Protein AF-A0AAW2VI77-F1 (afdb_monomer_lite)

Structure (mmCIF, N/CA/C/O backbone):
data_AF-A0AAW2VI77-F1
#
_entry.id   AF-A0AAW2VI77-F1
#
loop_
_atom_site.group_PDB
_atom_site.id
_atom_site.type_symbol
_atom_site.label_atom_id
_atom_site.label_alt_id
_atom_site.label_comp_id
_atom_site.label_asym_id
_atom_site.label_entity_id
_atom_site.label_seq_id
_atom_site.pdbx_PDB_ins_code
_atom_site.Cartn_x
_atom_site.Cartn_y
_atom_site.Cartn_z
_atom_site.occupancy
_atom_site.B_iso_or_equiv
_atom_site.auth_seq_id
_atom_site.auth_comp_id
_atom_site.auth_asym_id
_atom_site.auth_atom_id
_atom_site.pdbx_PDB_model_num
ATOM 1 N N . MET A 1 1 ? 6.475 -18.392 -17.210 1.00 63.00 1 MET A N 1
ATOM 2 C CA . MET A 1 1 ? 5.272 -17.842 -16.546 1.00 63.00 1 MET A CA 1
ATOM 3 C C . MET A 1 1 ? 4.758 -16.711 -17.415 1.00 63.00 1 MET A C 1
ATOM 5 O O . MET A 1 1 ? 5.562 -15.875 -17.806 1.00 63.00 1 MET A O 1
ATOM 9 N N . ASN A 1 2 ? 3.475 -16.712 -17.772 1.00 88.50 2 ASN A N 1
ATOM 10 C CA . ASN A 1 2 ? 2.934 -15.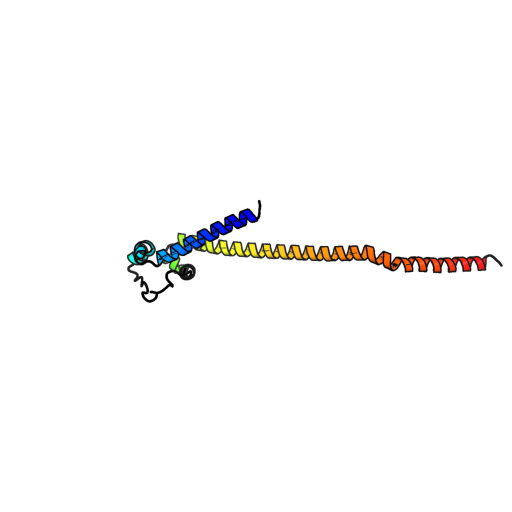737 -18.722 1.00 88.50 2 ASN A CA 1
ATOM 11 C C . ASN A 1 2 ? 2.510 -14.477 -17.963 1.00 88.50 2 ASN A C 1
ATOM 13 O O . ASN A 1 2 ? 1.777 -14.586 -16.977 1.00 88.50 2 ASN A O 1
ATOM 17 N N . ALA A 1 3 ? 2.944 -13.299 -18.416 1.00 89.19 3 ALA A N 1
ATOM 18 C CA . ALA A 1 3 ? 2.571 -12.020 -17.803 1.00 89.19 3 ALA A CA 1
ATOM 19 C C . ALA A 1 3 ? 1.042 -11.862 -17.690 1.00 89.19 3 ALA A C 1
ATOM 21 O O . ALA A 1 3 ? 0.545 -11.409 -16.664 1.00 89.19 3 ALA A O 1
ATOM 22 N N . GLU A 1 4 ? 0.310 -12.372 -18.683 1.00 91.50 4 GLU A N 1
ATOM 23 C CA . GLU A 1 4 ? -1.154 -12.450 -18.708 1.00 91.50 4 GLU A CA 1
ATOM 24 C C . GLU A 1 4 ? -1.739 -13.147 -17.471 1.00 91.50 4 GLU A C 1
ATOM 26 O O . GLU A 1 4 ? -2.631 -12.625 -16.809 1.00 91.50 4 GLU A O 1
ATOM 31 N N . SER A 1 5 ? -1.196 -14.311 -17.098 1.00 93.00 5 SER A N 1
ATOM 32 C CA . SER A 1 5 ? -1.690 -15.072 -15.940 1.00 93.00 5 SER A CA 1
ATOM 33 C C . SER A 1 5 ? -1.461 -14.331 -14.618 1.00 93.00 5 SER A C 1
ATOM 35 O O . SER A 1 5 ? -2.319 -14.348 -13.733 1.00 93.00 5 SER A O 1
ATOM 37 N N . LEU A 1 6 ? -0.339 -13.612 -14.509 1.00 94.31 6 LEU A N 1
ATOM 38 C CA . LEU A 1 6 ? -0.041 -12.785 -13.346 1.00 94.31 6 LEU A CA 1
ATOM 39 C C . LEU A 1 6 ? -0.982 -11.576 -13.281 1.00 94.31 6 LEU A C 1
ATOM 41 O O . LEU A 1 6 ? -1.554 -11.320 -12.225 1.00 94.31 6 LEU A O 1
ATOM 45 N N . ALA A 1 7 ? -1.197 -10.885 -14.402 1.00 93.69 7 ALA A N 1
ATOM 46 C CA . ALA A 1 7 ? -2.085 -9.727 -14.491 1.00 93.69 7 ALA A CA 1
ATOM 47 C C . ALA A 1 7 ? -3.541 -10.083 -14.144 1.00 93.69 7 ALA A C 1
ATOM 49 O O . ALA A 1 7 ? -4.182 -9.384 -13.354 1.00 93.69 7 ALA A O 1
ATOM 50 N N . VAL A 1 8 ? -4.048 -11.208 -14.657 1.00 96.00 8 VAL A N 1
ATOM 51 C CA . VAL A 1 8 ? -5.390 -11.708 -14.323 1.00 96.00 8 VAL A CA 1
ATOM 52 C C . VAL A 1 8 ? -5.491 -12.031 -12.831 1.00 96.00 8 VAL A C 1
ATOM 54 O O . VAL A 1 8 ? -6.405 -11.552 -12.165 1.00 96.00 8 VAL A O 1
ATOM 57 N N . SER A 1 9 ? -4.529 -12.758 -12.257 1.00 95.50 9 SER A N 1
ATOM 58 C CA . SER A 1 9 ? -4.566 -13.072 -10.820 1.00 95.50 9 SER A CA 1
ATOM 59 C C . SER A 1 9 ? -4.473 -11.821 -9.927 1.00 95.50 9 SER A C 1
ATOM 61 O O . SER A 1 9 ? -5.230 -11.684 -8.964 1.00 95.50 9 SER A O 1
ATOM 63 N N . ALA A 1 10 ? -3.603 -10.867 -10.275 1.00 95.88 10 ALA A N 1
ATOM 64 C CA . ALA A 1 10 ? -3.431 -9.617 -9.546 1.00 95.88 10 ALA A CA 1
ATOM 65 C C . ALA A 1 10 ? -4.690 -8.744 -9.613 1.00 95.88 10 ALA A C 1
ATOM 67 O O . ALA A 1 10 ? -5.134 -8.238 -8.585 1.00 95.88 10 ALA A O 1
ATOM 68 N N . SER A 1 11 ? -5.296 -8.600 -10.796 1.00 96.25 11 SER A N 1
ATOM 69 C CA . SER A 1 11 ? -6.533 -7.828 -10.969 1.00 96.25 11 SER A CA 1
ATOM 70 C C . SER A 1 11 ? -7.698 -8.408 -10.165 1.00 96.25 11 SER A C 1
ATOM 72 O O . SER A 1 11 ? -8.418 -7.643 -9.526 1.00 96.25 11 SER A O 1
ATOM 74 N N . ILE A 1 12 ? -7.839 -9.737 -10.109 1.00 96.69 12 ILE A N 1
ATOM 75 C CA . ILE A 1 12 ? -8.853 -10.394 -9.274 1.00 96.69 12 ILE A CA 1
ATOM 76 C C . ILE A 1 12 ? -8.607 -10.093 -7.792 1.00 96.69 12 ILE A C 1
ATOM 78 O O . ILE A 1 12 ? -9.537 -9.700 -7.090 1.00 96.69 12 ILE A O 1
ATOM 82 N N . ASN A 1 13 ? -7.365 -10.216 -7.314 1.00 96.25 13 ASN A N 1
ATOM 83 C CA . ASN A 1 13 ? -7.034 -9.932 -5.915 1.00 96.25 13 ASN A CA 1
ATOM 84 C C . ASN A 1 13 ? -7.285 -8.455 -5.551 1.00 96.25 13 ASN A C 1
ATOM 86 O O . ASN A 1 13 ? -7.884 -8.153 -4.521 1.00 96.25 13 ASN A O 1
ATOM 90 N N . ILE A 1 14 ? -6.898 -7.526 -6.430 1.00 94.25 14 ILE A N 1
ATOM 91 C CA . ILE A 1 14 ? -7.152 -6.089 -6.256 1.00 94.25 14 ILE A CA 1
ATOM 92 C C . ILE A 1 14 ? -8.659 -5.805 -6.264 1.00 94.25 14 ILE A C 1
ATOM 94 O O . ILE A 1 14 ? -9.151 -5.084 -5.398 1.00 94.25 14 ILE A O 1
ATOM 98 N N . GLY A 1 15 ? -9.405 -6.390 -7.203 1.00 94.62 15 GLY A N 1
ATOM 99 C CA . GLY A 1 15 ? -10.856 -6.243 -7.291 1.00 94.62 15 GLY A CA 1
ATOM 100 C C . GLY A 1 15 ? -11.562 -6.744 -6.032 1.00 94.62 15 GLY A C 1
ATOM 101 O O . GLY A 1 15 ? -12.406 -6.041 -5.476 1.00 94.62 15 GLY A O 1
ATOM 102 N N . LEU A 1 16 ? -11.163 -7.914 -5.526 1.00 94.00 16 LEU A N 1
ATOM 103 C CA . LEU A 1 16 ? -11.690 -8.477 -4.285 1.00 94.00 16 LEU A CA 1
ATOM 104 C C . LEU A 1 16 ? -11.349 -7.593 -3.076 1.00 94.00 16 LEU A C 1
ATOM 106 O O . LEU A 1 16 ? -12.219 -7.315 -2.251 1.00 94.00 16 LEU A O 1
ATOM 110 N N . ALA A 1 17 ? -10.114 -7.092 -2.992 1.00 90.75 17 ALA A N 1
ATOM 111 C CA . ALA A 1 17 ? -9.703 -6.173 -1.936 1.00 90.75 17 ALA A CA 1
ATOM 112 C C . ALA A 1 17 ? -10.547 -4.888 -1.945 1.00 90.75 17 ALA A C 1
ATOM 114 O O . ALA A 1 17 ? -11.037 -4.465 -0.899 1.00 90.75 17 ALA A O 1
ATOM 115 N N . LEU A 1 18 ? -10.785 -4.293 -3.119 1.00 87.88 18 LEU A N 1
ATOM 116 C CA . LEU A 1 18 ? -11.639 -3.110 -3.261 1.00 87.88 18 LEU A CA 1
ATOM 117 C C . LEU A 1 18 ? -13.100 -3.398 -2.900 1.00 87.88 18 LEU A C 1
ATOM 119 O O . LEU A 1 18 ? -13.741 -2.566 -2.250 1.00 87.88 18 LEU A O 1
ATOM 123 N N . LEU A 1 19 ? -13.622 -4.570 -3.269 1.00 89.75 19 LEU A N 1
ATOM 124 C CA . LEU A 1 19 ? -14.969 -5.004 -2.903 1.00 89.75 19 LEU A CA 1
ATOM 125 C C . LEU A 1 19 ? -15.114 -5.119 -1.379 1.00 89.75 19 LEU A C 1
ATOM 127 O O . LEU A 1 19 ? -16.038 -4.542 -0.804 1.00 89.75 19 LEU A O 1
ATOM 131 N N . ILE A 1 20 ? -14.169 -5.792 -0.714 1.00 88.38 20 ILE A N 1
ATOM 132 C CA . ILE A 1 20 ? -14.149 -5.947 0.747 1.00 88.38 20 ILE A CA 1
ATOM 133 C C . ILE A 1 20 ? -13.997 -4.586 1.435 1.00 88.38 20 ILE A C 1
ATOM 135 O O . ILE A 1 20 ? -14.731 -4.291 2.376 1.00 88.38 20 ILE A O 1
ATOM 139 N N . LEU A 1 21 ? -13.100 -3.718 0.956 1.00 85.19 21 LEU A N 1
ATOM 140 C CA . LEU A 1 21 ? -12.915 -2.364 1.496 1.00 85.19 21 LEU A CA 1
ATOM 141 C C . LEU A 1 21 ? -14.176 -1.503 1.357 1.00 85.19 21 LEU A C 1
ATOM 143 O O . LEU A 1 21 ? -14.506 -0.717 2.254 1.00 85.19 21 LEU A O 1
ATOM 147 N N . THR A 1 22 ? -14.889 -1.655 0.243 1.00 81.88 22 THR A N 1
ATOM 148 C CA . THR A 1 22 ? -16.166 -0.980 -0.001 1.00 81.88 22 THR A CA 1
ATOM 149 C C . THR A 1 22 ? -17.222 -1.487 0.971 1.00 81.88 22 THR A C 1
ATOM 151 O O . THR A 1 22 ? -17.844 -0.683 1.667 1.00 81.88 22 THR A O 1
ATOM 154 N N . LEU A 1 23 ? -17.360 -2.807 1.097 1.00 85.38 23 LEU A N 1
ATOM 155 C CA . LEU A 1 23 ? -18.298 -3.436 2.021 1.00 85.38 23 LEU A CA 1
ATOM 156 C C . LEU A 1 23 ? -18.013 -3.034 3.476 1.00 85.38 23 LEU A C 1
ATOM 158 O O . LEU A 1 23 ? -18.920 -2.597 4.182 1.00 85.38 23 LEU A O 1
ATOM 162 N N . PHE A 1 24 ? -16.748 -3.070 3.898 1.00 82.69 24 PHE A N 1
ATOM 163 C CA . PHE A 1 24 ? -16.306 -2.607 5.215 1.00 82.69 24 PHE A CA 1
ATOM 164 C C . PHE A 1 24 ? -16.664 -1.136 5.453 1.00 82.69 24 PHE A C 1
ATOM 166 O O . PHE A 1 24 ? -17.194 -0.778 6.506 1.00 82.69 24 PHE A O 1
ATOM 173 N N . SER A 1 25 ? -16.433 -0.272 4.460 1.00 78.81 25 SER A N 1
ATOM 174 C CA . SER A 1 25 ? -16.763 1.153 4.556 1.00 78.81 25 SER A CA 1
ATOM 175 C C . SER A 1 25 ? -18.268 1.404 4.698 1.00 78.81 25 SER A C 1
ATOM 177 O O . SER A 1 25 ? -18.658 2.369 5.357 1.00 78.81 25 SER A O 1
ATOM 179 N N . VAL A 1 26 ? -19.114 0.561 4.099 1.00 78.31 26 VAL A N 1
ATOM 180 C CA . VAL A 1 26 ? -20.577 0.632 4.239 1.00 78.31 26 VAL A CA 1
ATOM 181 C C . VAL A 1 26 ? -21.021 0.104 5.606 1.00 78.31 26 VAL A C 1
ATOM 183 O O . VAL A 1 26 ? -21.757 0.803 6.306 1.00 78.31 26 VAL A O 1
ATOM 186 N N . LEU A 1 27 ? -20.529 -1.068 6.025 1.00 76.12 27 LEU A N 1
ATOM 187 C CA . LEU A 1 27 ? -20.860 -1.697 7.312 1.00 76.12 27 LEU A CA 1
ATOM 188 C C . LEU A 1 27 ? -20.469 -0.815 8.504 1.00 76.12 27 LEU A C 1
ATOM 190 O O . LEU A 1 27 ? -21.271 -0.624 9.415 1.00 76.12 27 LEU A O 1
ATOM 194 N N . ARG A 1 28 ? -19.282 -0.194 8.465 1.00 71.25 28 ARG A N 1
ATOM 195 C CA . ARG A 1 28 ? -18.788 0.711 9.517 1.00 71.25 28 ARG A CA 1
ATOM 196 C C . ARG A 1 28 ? -19.658 1.956 9.704 1.00 71.25 28 ARG A C 1
ATOM 198 O O . ARG A 1 28 ? -19.700 2.525 10.790 1.00 71.25 28 ARG A O 1
ATOM 205 N N . LYS A 1 29 ? -20.340 2.406 8.646 1.00 67.56 29 LYS A N 1
ATOM 206 C CA . LYS A 1 29 ? -21.243 3.564 8.707 1.00 67.56 29 LYS A CA 1
ATOM 207 C C . LYS A 1 29 ? -22.621 3.205 9.264 1.00 67.56 29 LYS A C 1
ATOM 209 O O . LYS A 1 29 ? -23.371 4.132 9.562 1.00 67.56 29 LYS A O 1
ATOM 214 N N . GLN A 1 30 ? -22.991 1.925 9.367 1.00 68.38 30 GLN A N 1
ATOM 215 C CA . GLN A 1 30 ? -24.296 1.520 9.888 1.00 68.38 30 GLN A CA 1
ATOM 216 C C . GLN A 1 30 ? -24.323 1.616 11.425 1.00 68.38 30 GLN A C 1
ATOM 218 O O . GLN A 1 30 ? -23.500 0.986 12.088 1.00 68.38 30 GLN A O 1
ATOM 223 N N . PRO A 1 31 ? -25.289 2.349 12.014 1.00 64.00 31 PRO A N 1
ATOM 224 C CA . PRO A 1 31 ? -25.359 2.562 13.461 1.00 64.00 31 PRO A CA 1
ATOM 225 C C . PRO A 1 31 ? -25.629 1.263 14.234 1.00 64.00 31 PRO A C 1
ATOM 227 O O . PRO A 1 31 ? -25.189 1.133 15.367 1.00 64.00 31 PRO A O 1
ATOM 230 N N . SER A 1 32 ? -26.265 0.265 13.607 1.00 67.25 32 SER A N 1
ATOM 231 C CA . SER A 1 32 ? -26.492 -1.055 14.215 1.00 67.25 32 SER A CA 1
ATOM 232 C C . SER A 1 32 ? -25.199 -1.844 14.463 1.00 67.25 32 SER A C 1
ATOM 234 O O . SER A 1 32 ? -25.162 -2.666 15.370 1.00 67.25 32 SER A O 1
ATOM 236 N N . ASN A 1 33 ? -24.139 -1.596 13.682 1.00 68.69 33 ASN A N 1
ATOM 237 C CA . ASN A 1 33 ? -22.848 -2.289 13.807 1.00 68.69 33 ASN A CA 1
ATOM 238 C C . ASN A 1 33 ? -21.794 -1.451 14.552 1.00 68.69 33 ASN A C 1
ATOM 240 O O . ASN A 1 33 ? -20.712 -1.943 14.875 1.00 68.69 33 ASN A O 1
ATOM 244 N N . ALA A 1 34 ? -22.109 -0.191 14.860 1.00 66.38 34 ALA A N 1
ATOM 245 C CA . ALA A 1 34 ? -21.285 0.704 15.661 1.00 66.38 34 ALA A CA 1
ATOM 246 C C . ALA A 1 34 ? -20.760 0.101 16.979 1.00 66.38 34 ALA A C 1
ATOM 248 O O . ALA A 1 34 ? -19.563 0.255 17.235 1.00 66.38 34 ALA A O 1
ATOM 249 N N . PRO A 1 35 ? -21.575 -0.597 17.799 1.00 65.56 35 PRO A N 1
ATOM 250 C CA . PRO A 1 35 ? -21.093 -1.145 19.065 1.00 65.56 35 PRO A CA 1
ATOM 251 C C . PRO A 1 35 ? -20.026 -2.229 18.897 1.00 65.56 35 PRO A C 1
ATOM 253 O O . PRO A 1 35 ? -19.170 -2.366 19.761 1.00 65.56 35 PRO A O 1
ATOM 256 N N . ILE A 1 36 ? -20.019 -2.946 17.770 1.00 73.56 36 ILE A N 1
ATOM 257 C CA . ILE A 1 36 ? -19.030 -3.995 17.484 1.00 73.56 36 ILE A CA 1
ATOM 258 C C . ILE A 1 36 ? -17.706 -3.367 17.034 1.00 73.56 36 ILE A C 1
ATOM 260 O O . ILE A 1 36 ? -16.639 -3.737 17.515 1.00 73.56 36 ILE A O 1
ATOM 264 N N . TYR A 1 37 ? -17.761 -2.376 16.139 1.00 68.56 37 TYR A N 1
ATOM 265 C CA . TYR A 1 37 ? -16.555 -1.746 15.586 1.00 68.56 37 TYR A CA 1
ATOM 266 C C . TYR A 1 37 ? -15.910 -0.703 16.505 1.00 68.56 37 TYR A C 1
ATOM 268 O O . TYR A 1 37 ? -14.732 -0.390 16.337 1.00 68.56 37 TYR A O 1
ATOM 276 N N . TYR A 1 38 ? -16.663 -0.151 17.456 1.00 66.50 38 TYR A N 1
ATOM 277 C CA . TYR A 1 38 ? -16.206 0.917 18.344 1.00 66.50 38 TYR A CA 1
ATOM 278 C C . TYR A 1 38 ? -16.409 0.599 19.829 1.00 66.50 38 TYR A C 1
ATOM 280 O O . TYR A 1 38 ? -16.491 1.513 20.649 1.00 66.50 38 TYR A O 1
ATOM 288 N N . ALA A 1 39 ? -16.437 -0.688 20.190 1.00 66.44 39 ALA A N 1
ATOM 289 C CA . ALA A 1 39 ? -16.615 -1.150 21.568 1.00 66.44 39 ALA A CA 1
ATOM 290 C C . ALA A 1 39 ? -15.679 -0.437 22.563 1.00 66.44 39 ALA A C 1
ATOM 292 O O . ALA A 1 39 ? -16.118 0.003 23.623 1.00 66.44 39 ALA A O 1
ATOM 293 N N . ARG A 1 40 ? -14.404 -0.241 22.188 1.00 67.75 40 ARG A N 1
ATOM 294 C CA . ARG A 1 40 ? -13.407 0.446 23.026 1.00 67.75 40 ARG A CA 1
ATOM 295 C C . ARG A 1 40 ? -13.753 1.924 23.267 1.00 67.75 40 ARG A C 1
ATOM 297 O O . ARG A 1 40 ? -13.703 2.371 24.406 1.00 67.75 40 ARG A O 1
ATOM 304 N N . LEU A 1 41 ? -14.175 2.663 22.239 1.00 66.19 41 LEU A N 1
ATOM 305 C CA . LEU A 1 41 ? -14.550 4.080 22.379 1.00 66.19 41 LEU A CA 1
ATOM 306 C C . LEU A 1 41 ? -15.827 4.256 23.211 1.00 66.19 41 LEU A C 1
ATOM 308 O O . LEU A 1 41 ? -15.913 5.173 24.023 1.00 66.19 41 LEU A O 1
ATOM 312 N N . LEU A 1 42 ? -16.790 3.343 23.047 1.00 63.88 42 LEU A N 1
ATOM 313 C CA . LEU A 1 42 ? -18.008 3.308 23.859 1.00 63.88 42 LEU A CA 1
ATOM 314 C C . LEU A 1 42 ? -17.700 2.971 25.323 1.00 63.88 42 LEU A C 1
ATOM 316 O O . LEU A 1 42 ? -18.269 3.591 26.218 1.00 63.88 42 LEU A O 1
ATOM 320 N N . SER A 1 43 ? -16.759 2.053 25.579 1.00 66.88 43 SER A N 1
ATOM 321 C CA . SER A 1 43 ? -16.309 1.735 26.944 1.00 66.88 43 SER A CA 1
ATOM 322 C C . SER A 1 43 ? -15.577 2.893 27.627 1.00 66.88 43 SER A C 1
ATOM 324 O O . SER A 1 43 ? -15.654 3.032 28.841 1.00 66.88 43 SER A O 1
ATOM 326 N N . GLN A 1 44 ? -14.925 3.762 26.849 1.00 69.62 44 GLN A N 1
ATOM 327 C CA . GLN A 1 44 ? -14.244 4.967 27.334 1.00 69.62 44 GLN A CA 1
ATOM 328 C C . GLN A 1 44 ? -15.183 6.184 27.438 1.00 69.62 44 GLN A C 1
ATOM 330 O O . GLN A 1 44 ? -14.717 7.300 27.650 1.00 69.62 44 GLN A O 1
ATOM 335 N N . HIS A 1 45 ? -16.499 5.987 27.274 1.00 60.94 45 HIS A N 1
ATOM 336 C CA . HIS A 1 45 ? -17.524 7.039 27.294 1.00 60.94 45 HIS A CA 1
ATOM 337 C C . HIS A 1 45 ? -17.260 8.185 26.301 1.00 60.94 45 HIS A C 1
ATOM 339 O O . HIS A 1 45 ? -17.727 9.312 26.475 1.00 60.94 45 HIS A O 1
ATOM 345 N N . HIS A 1 46 ? -16.503 7.904 25.238 1.00 61.44 46 HIS A N 1
ATOM 346 C CA . HIS A 1 46 ? -16.204 8.889 24.217 1.00 61.44 46 HIS A CA 1
ATOM 347 C C . HIS A 1 46 ? -17.438 9.056 23.328 1.00 61.44 46 HIS A C 1
ATOM 349 O O . HIS A 1 46 ? -17.953 8.085 22.767 1.00 61.44 46 HIS A O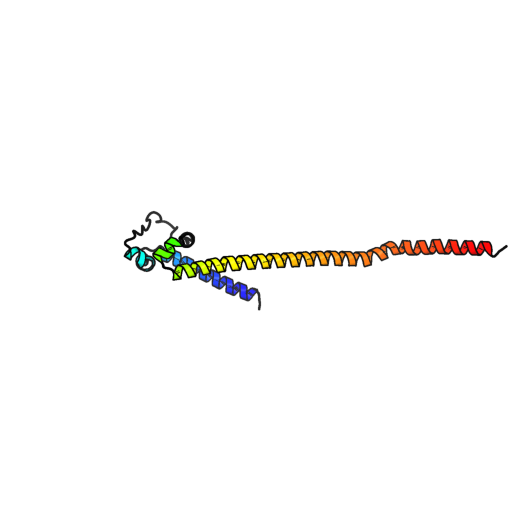 1
ATOM 355 N N . HIS A 1 47 ? -17.942 10.285 23.214 1.00 53.09 47 HIS A N 1
ATOM 356 C CA . HIS A 1 47 ? -19.182 10.559 22.497 1.00 53.09 47 HIS A CA 1
ATOM 357 C C . HIS A 1 47 ? -18.956 10.394 20.987 1.00 53.09 47 HIS A C 1
ATOM 359 O O . HIS A 1 47 ? -18.491 11.305 20.299 1.00 53.09 47 HIS A O 1
ATOM 365 N N . ILE A 1 48 ? -19.271 9.212 20.451 1.00 58.53 48 ILE A N 1
ATOM 366 C CA . ILE A 1 48 ? -19.244 8.971 19.008 1.00 58.53 48 ILE A CA 1
ATOM 367 C C . ILE A 1 48 ? -20.444 9.703 18.413 1.00 58.53 48 ILE A C 1
ATOM 369 O O . ILE A 1 48 ? -21.549 9.168 18.332 1.00 58.53 48 ILE A O 1
ATOM 373 N N . SER A 1 49 ? -20.234 10.955 18.012 1.00 53.81 49 SER A N 1
ATOM 374 C CA . SER A 1 49 ? -21.229 11.693 17.246 1.00 53.81 49 SER A CA 1
ATOM 375 C C . SER A 1 49 ? -21.323 11.052 15.862 1.00 53.81 49 SER A C 1
ATOM 377 O O . SER A 1 49 ? -20.530 11.339 14.960 1.00 53.81 49 SER A O 1
ATOM 379 N N . PHE A 1 50 ? -22.262 10.119 15.699 1.00 58.03 50 PHE A N 1
ATOM 380 C CA . PHE A 1 50 ? -22.742 9.731 14.381 1.00 58.03 50 PHE A CA 1
ATOM 381 C C . PHE A 1 50 ? -23.398 10.976 13.800 1.00 58.03 50 PHE A C 1
ATOM 383 O O . PHE A 1 50 ? -24.553 11.256 14.102 1.00 58.03 50 PHE A O 1
ATOM 390 N N . ASP A 1 51 ? -22.628 11.775 13.053 1.00 51.16 51 ASP A N 1
ATOM 391 C CA . ASP A 1 51 ? -23.132 13.014 12.473 1.00 51.16 51 ASP A CA 1
ATOM 392 C C . ASP A 1 51 ? -24.312 12.669 11.554 1.00 51.16 51 ASP A C 1
ATOM 394 O O . ASP A 1 51 ? -24.149 12.210 10.418 1.00 51.16 51 ASP A O 1
ATOM 398 N N . ASN A 1 52 ? -25.517 12.878 12.087 1.00 50.25 52 ASN A N 1
ATOM 399 C CA . ASN A 1 52 ? -26.785 12.726 11.394 1.00 50.25 52 ASN A CA 1
ATOM 400 C C . ASN A 1 52 ? -26.874 13.680 10.187 1.00 50.25 52 ASN A C 1
ATOM 402 O O . ASN A 1 52 ? -27.797 13.568 9.398 1.00 50.25 52 ASN A O 1
ATOM 406 N N . ARG A 1 53 ? -25.930 14.604 9.958 1.00 46.56 53 ARG A N 1
ATOM 407 C CA . ARG A 1 53 ? -25.973 15.512 8.798 1.00 46.56 53 ARG A CA 1
ATOM 408 C C . ARG A 1 53 ? -25.618 14.874 7.452 1.00 46.56 53 ARG A C 1
ATOM 410 O O . ARG A 1 53 ? -25.731 15.540 6.428 1.00 46.56 53 ARG A O 1
ATOM 417 N N . PHE A 1 54 ? -25.241 13.595 7.404 1.00 47.53 54 PHE A N 1
ATOM 418 C CA . PHE A 1 54 ? -24.907 12.888 6.155 1.00 47.53 54 PHE A CA 1
ATOM 419 C C . PHE A 1 54 ? -25.973 11.859 5.728 1.00 47.53 54 PHE A C 1
ATOM 421 O O . PHE A 1 54 ? -25.644 10.777 5.238 1.00 47.53 54 PHE A O 1
ATOM 428 N N . PHE A 1 55 ? -27.258 12.195 5.889 1.00 45.12 55 PHE A N 1
ATOM 429 C CA . PHE A 1 55 ? -28.416 11.336 5.581 1.00 45.12 55 PHE A CA 1
ATOM 430 C C . PHE A 1 55 ? -28.696 11.056 4.085 1.00 45.12 55 PHE A C 1
ATOM 432 O O . PHE A 1 55 ? -29.737 10.492 3.766 1.00 45.12 55 PHE A O 1
ATOM 439 N N . GLY A 1 56 ? -27.799 11.368 3.144 1.00 49.56 56 GLY A N 1
ATOM 440 C CA . GLY A 1 56 ? -28.054 11.144 1.712 1.00 49.56 56 GLY A CA 1
ATOM 441 C C . GLY A 1 56 ? -26.836 10.629 0.959 1.00 49.56 56 GLY A C 1
ATOM 442 O O . GLY A 1 56 ? -25.799 11.279 1.013 1.00 49.56 56 GLY A O 1
ATOM 443 N N . PHE A 1 57 ? -26.982 9.476 0.280 1.00 51.53 57 PHE A N 1
ATOM 444 C CA . PHE A 1 57 ? -26.146 8.833 -0.768 1.00 51.53 57 PHE A CA 1
ATOM 445 C C . PHE A 1 57 ? -24.615 8.685 -0.559 1.00 51.53 57 PHE A C 1
ATOM 447 O O . PHE A 1 57 ? -24.015 7.713 -1.014 1.00 51.53 57 PHE A O 1
ATOM 454 N N . ARG A 1 58 ? -23.964 9.543 0.227 1.00 54.47 58 ARG A N 1
ATOM 455 C CA . ARG A 1 58 ? -22.553 9.510 0.647 1.00 54.47 58 ARG A CA 1
ATOM 456 C C . ARG A 1 58 ? -22.212 8.352 1.589 1.00 54.47 58 ARG A C 1
ATOM 458 O O . ARG A 1 58 ? -21.033 8.072 1.818 1.00 54.47 58 ARG A O 1
ATOM 465 N N . ARG A 1 59 ? -23.215 7.658 2.145 1.00 55.16 59 ARG A N 1
ATOM 466 C CA . ARG A 1 59 ? -23.013 6.404 2.892 1.00 55.16 59 ARG A CA 1
ATOM 467 C C . ARG A 1 59 ? -22.562 5.272 1.960 1.00 55.16 59 ARG A C 1
ATOM 469 O O . ARG A 1 59 ? -21.677 4.520 2.359 1.00 55.16 59 ARG A O 1
ATOM 476 N N . LEU A 1 60 ? -23.078 5.239 0.729 1.00 54.75 60 LEU A N 1
ATOM 477 C CA . LEU A 1 60 ? -22.760 4.229 -0.289 1.00 54.75 60 LEU A CA 1
ATOM 478 C C . LEU A 1 60 ? -21.467 4.528 -1.055 1.00 54.75 60 LEU A C 1
ATOM 480 O O . LEU A 1 60 ? -20.849 3.609 -1.578 1.00 54.75 60 LEU A O 1
ATOM 484 N N . ILE A 1 61 ? -21.014 5.785 -1.072 1.00 59.22 61 ILE A N 1
ATOM 485 C CA . ILE A 1 61 ? -19.694 6.121 -1.614 1.00 59.22 61 ILE A CA 1
ATOM 486 C C . ILE A 1 61 ? -18.632 5.605 -0.624 1.00 59.22 61 ILE A C 1
ATOM 488 O O . ILE A 1 61 ? -18.624 6.065 0.533 1.00 59.22 61 ILE A O 1
ATOM 492 N N . PRO A 1 62 ? -17.747 4.663 -1.017 1.00 61.91 62 PRO A N 1
ATOM 493 C CA . PRO A 1 62 ? -16.666 4.186 -0.161 1.00 61.91 62 PRO A CA 1
ATOM 494 C C . PRO A 1 62 ? -15.794 5.379 0.232 1.00 61.91 62 PRO A C 1
ATOM 496 O O . PRO A 1 62 ? -15.082 5.970 -0.575 1.00 61.91 62 PRO A O 1
ATOM 499 N N . SER A 1 63 ? -15.909 5.811 1.488 1.00 63.28 63 SER A N 1
ATOM 500 C CA . SER A 1 63 ? -15.233 7.016 1.954 1.00 63.28 63 SER A CA 1
ATOM 501 C C . SER A 1 63 ? -13.846 6.636 2.448 1.00 63.28 63 SER A C 1
ATOM 503 O O . SER A 1 63 ? -13.693 6.297 3.617 1.00 63.28 63 SER A O 1
ATOM 505 N N . LEU A 1 64 ? -12.823 6.748 1.603 1.00 68.69 64 LEU A N 1
ATOM 506 C CA . LEU A 1 64 ? -11.426 6.496 1.995 1.00 68.69 64 LEU A CA 1
ATOM 507 C C . LEU A 1 64 ? -10.888 7.512 3.027 1.00 68.69 64 LEU A C 1
ATOM 509 O O . LEU A 1 64 ? -9.779 7.370 3.532 1.00 68.69 64 LEU A O 1
ATOM 513 N N . GLY A 1 65 ? -11.674 8.525 3.409 1.00 69.31 65 GLY A N 1
ATOM 514 C CA . GLY A 1 65 ? -11.301 9.505 4.434 1.00 69.31 65 GLY A CA 1
ATOM 515 C C . GLY A 1 65 ? -11.023 8.903 5.820 1.00 69.31 65 GLY A C 1
ATOM 516 O O . GLY A 1 65 ? -10.313 9.516 6.613 1.00 69.31 65 GLY A O 1
ATOM 517 N N . TRP A 1 66 ? -11.530 7.701 6.127 1.00 73.44 66 TRP A N 1
ATOM 518 C CA . TRP A 1 66 ? -11.131 6.994 7.351 1.00 73.44 66 TRP A CA 1
ATOM 519 C C . TRP A 1 66 ? -9.698 6.462 7.280 1.00 73.44 66 TRP A C 1
ATOM 521 O O . TRP A 1 66 ? -9.036 6.445 8.310 1.00 73.44 66 TRP A O 1
ATOM 531 N N . ILE A 1 67 ? -9.212 6.091 6.090 1.00 76.94 67 ILE A N 1
ATOM 532 C CA . ILE A 1 67 ? -7.828 5.644 5.880 1.00 76.94 67 ILE A CA 1
ATOM 533 C C . ILE A 1 67 ? -6.892 6.820 6.133 1.00 76.94 67 ILE A C 1
ATOM 535 O O . ILE A 1 67 ? -5.974 6.707 6.933 1.00 76.94 67 ILE A O 1
ATOM 539 N N . ARG A 1 68 ? -7.177 7.988 5.537 1.00 73.69 68 ARG A N 1
ATOM 540 C CA . ARG A 1 68 ? -6.374 9.199 5.767 1.00 73.69 68 ARG A CA 1
ATOM 541 C C . ARG A 1 68 ? -6.328 9.587 7.245 1.00 73.69 68 ARG A C 1
ATOM 543 O O . ARG A 1 68 ? -5.268 9.955 7.728 1.00 73.69 68 ARG A O 1
ATOM 550 N N . ARG A 1 69 ? -7.454 9.489 7.960 1.00 75.50 69 ARG A N 1
ATOM 551 C CA . ARG A 1 69 ? -7.480 9.732 9.410 1.00 75.50 69 ARG A CA 1
ATOM 552 C C . ARG A 1 69 ? -6.669 8.698 10.185 1.00 75.50 69 ARG A C 1
ATOM 554 O O . ARG A 1 69 ? -5.888 9.097 11.031 1.00 75.50 69 ARG A O 1
ATOM 561 N N . ALA A 1 70 ? -6.793 7.413 9.855 1.00 78.69 70 ALA A N 1
ATOM 562 C CA . ALA A 1 70 ? -6.005 6.352 10.484 1.00 78.69 70 ALA A CA 1
ATOM 563 C C . ALA A 1 70 ? -4.492 6.510 10.243 1.00 78.69 70 ALA A C 1
ATOM 565 O O . ALA A 1 70 ? -3.698 6.151 11.101 1.00 78.69 70 ALA A O 1
ATOM 566 N N . LEU A 1 71 ? -4.095 7.083 9.103 1.00 77.88 71 LEU A N 1
ATOM 567 C CA . LEU A 1 71 ? -2.697 7.386 8.785 1.00 77.88 71 LEU A CA 1
ATOM 568 C C . LEU A 1 71 ? -2.175 8.679 9.435 1.00 77.88 71 LEU A C 1
ATOM 570 O O . LEU A 1 71 ? -0.966 8.872 9.483 1.00 77.88 71 LEU A O 1
ATOM 574 N N . HIS A 1 72 ? -3.058 9.571 9.893 1.00 80.50 72 HIS A N 1
ATOM 575 C CA . HIS A 1 72 ? -2.690 10.854 10.507 1.00 80.50 72 HIS A CA 1
ATOM 576 C C . HIS A 1 72 ? -2.591 10.779 12.043 1.00 80.50 72 HIS A C 1
ATOM 578 O O . HIS A 1 72 ? -2.270 11.775 12.686 1.00 80.50 72 HIS A O 1
ATOM 584 N N . VAL A 1 73 ? -2.882 9.622 12.643 1.00 81.50 73 VAL A N 1
ATOM 585 C CA . VAL A 1 73 ? -2.742 9.421 14.092 1.00 81.50 73 VAL A CA 1
ATOM 586 C C . VAL A 1 73 ? -1.270 9.590 14.478 1.00 81.50 73 VAL A C 1
ATOM 588 O O . VAL A 1 73 ? -0.386 9.041 13.811 1.00 81.50 73 VAL A O 1
ATOM 591 N N . THR A 1 74 ? -0.999 10.378 15.519 1.00 86.31 74 THR A N 1
ATOM 592 C CA . THR A 1 74 ? 0.373 10.638 15.968 1.00 86.31 74 THR A CA 1
ATOM 593 C C . THR A 1 74 ? 0.946 9.427 16.698 1.00 86.31 74 THR A C 1
ATOM 595 O O . THR A 1 74 ? 0.222 8.603 17.255 1.00 86.31 74 THR A O 1
ATOM 598 N N . GLU A 1 75 ? 2.274 9.299 16.691 1.00 87.56 75 GLU A N 1
ATOM 599 C CA . GLU A 1 75 ? 2.954 8.195 17.380 1.00 87.56 75 GLU A CA 1
ATOM 600 C C . GLU A 1 75 ? 2.698 8.225 18.895 1.00 87.56 75 GLU A C 1
ATOM 602 O O . GLU A 1 75 ? 2.561 7.164 19.501 1.00 87.56 75 GLU A O 1
ATOM 607 N N . ASP A 1 76 ? 2.545 9.419 19.475 1.00 87.38 76 ASP A N 1
ATOM 608 C CA . ASP A 1 76 ? 2.219 9.613 20.891 1.00 87.38 76 ASP A CA 1
ATOM 609 C C . ASP A 1 76 ? 0.800 9.124 21.221 1.00 87.38 76 ASP A C 1
ATOM 611 O O . ASP A 1 76 ? 0.600 8.410 22.201 1.00 87.38 76 ASP A O 1
ATOM 615 N N . GLU A 1 77 ? -0.179 9.428 20.361 1.00 85.12 77 GLU A N 1
ATOM 616 C CA . GLU A 1 77 ? -1.564 8.963 20.514 1.00 85.12 77 GLU A CA 1
ATOM 617 C C . GLU A 1 77 ? -1.657 7.434 20.372 1.00 85.12 77 GLU A C 1
ATOM 619 O O . GLU A 1 77 ? -2.401 6.776 21.102 1.00 85.12 77 GLU A O 1
ATOM 624 N N . ILE A 1 78 ? -0.860 6.842 19.474 1.00 87.56 78 ILE A N 1
ATOM 625 C CA . ILE A 1 78 ? -0.749 5.382 19.330 1.00 87.56 78 ILE A CA 1
ATOM 626 C C . ILE A 1 78 ? -0.131 4.763 20.584 1.00 87.56 78 ILE A C 1
ATOM 628 O O . ILE A 1 78 ? -0.616 3.730 21.044 1.00 87.56 78 ILE A O 1
ATOM 632 N N . LEU A 1 79 ? 0.927 5.363 21.132 1.00 88.31 79 LEU A N 1
ATOM 633 C CA . LEU A 1 79 ? 1.594 4.842 22.321 1.00 88.31 79 LEU A CA 1
ATOM 634 C C . LEU A 1 79 ? 0.655 4.846 23.533 1.00 88.31 79 LEU A C 1
ATOM 636 O O . LEU A 1 79 ? 0.589 3.843 24.241 1.00 88.31 79 LEU A O 1
ATOM 640 N N . ASP A 1 80 ? -0.101 5.929 23.716 1.00 87.62 80 ASP A N 1
ATOM 641 C CA . ASP A 1 80 ? -1.054 6.090 24.818 1.00 87.62 80 ASP A CA 1
ATOM 642 C C . ASP A 1 80 ? -2.287 5.175 24.666 1.00 87.62 80 ASP A C 1
ATOM 644 O O . ASP A 1 80 ? -2.734 4.540 25.620 1.00 87.62 80 ASP A O 1
ATOM 648 N N . THR A 1 81 ? -2.806 5.021 23.441 1.00 82.69 81 THR A N 1
ATOM 649 C CA . THR A 1 81 ? -4.071 4.297 23.191 1.00 82.69 81 THR A CA 1
ATOM 650 C C . THR A 1 81 ? -3.890 2.799 22.913 1.00 82.69 81 THR A C 1
ATOM 652 O O . THR A 1 81 ? -4.761 1.978 23.228 1.00 82.69 81 THR A O 1
ATOM 655 N N . CYS A 1 82 ? -2.797 2.428 22.245 1.00 85.25 82 CYS A N 1
ATOM 656 C CA . CYS A 1 82 ? -2.566 1.089 21.694 1.00 85.25 82 CYS A CA 1
ATOM 657 C C . CYS A 1 82 ? -1.323 0.400 22.273 1.00 85.25 82 CYS A C 1
ATOM 659 O O . CYS A 1 82 ? -1.203 -0.819 22.138 1.00 85.25 82 CYS A O 1
ATOM 661 N N . GLY A 1 83 ? -0.431 1.146 22.929 1.00 90.56 83 GLY A N 1
ATOM 662 C CA . GLY A 1 83 ? 0.779 0.622 23.552 1.00 90.56 83 GLY A CA 1
ATOM 663 C C . GLY A 1 83 ? 1.978 0.490 22.606 1.00 90.56 83 GLY A C 1
ATOM 664 O O . GLY A 1 83 ? 1.930 0.799 21.413 1.00 90.56 83 GLY A O 1
ATOM 665 N N . LEU A 1 84 ? 3.090 0.015 23.173 1.00 91.56 84 LEU A N 1
ATOM 666 C CA . LEU A 1 84 ? 4.402 -0.007 22.520 1.00 91.56 84 LEU A CA 1
ATOM 667 C C . LEU A 1 84 ? 4.497 -0.994 21.342 1.00 91.56 84 LEU A C 1
ATOM 669 O O . LEU A 1 84 ? 5.128 -0.675 20.338 1.00 91.56 84 LEU A O 1
ATOM 673 N N . ASP A 1 85 ? 3.874 -2.171 21.442 1.00 92.94 85 ASP A N 1
ATOM 674 C CA . ASP A 1 85 ? 3.932 -3.209 20.397 1.00 92.94 85 ASP A CA 1
ATOM 675 C C . ASP A 1 85 ? 3.340 -2.713 19.067 1.00 92.94 85 ASP A C 1
ATOM 677 O O . ASP A 1 85 ? 3.970 -2.782 18.009 1.00 92.94 85 ASP A O 1
ATOM 681 N N . VAL A 1 86 ? 2.168 -2.075 19.140 1.00 91.88 86 VAL A N 1
ATOM 682 C CA . VAL A 1 86 ? 1.497 -1.479 17.978 1.00 91.88 86 VAL A CA 1
ATOM 683 C C . VAL A 1 86 ? 2.331 -0.345 17.378 1.00 91.88 86 VAL A C 1
ATOM 685 O O . VAL A 1 86 ? 2.435 -0.236 16.154 1.00 91.88 86 VAL A O 1
ATOM 688 N N . LEU A 1 87 ? 2.973 0.477 18.216 1.00 92.31 87 LEU A N 1
ATOM 689 C CA . LEU A 1 87 ? 3.879 1.527 17.750 1.00 92.31 87 LEU A CA 1
ATOM 690 C C . LEU A 1 87 ? 5.072 0.944 16.973 1.00 92.31 87 LEU A C 1
ATOM 692 O O . LEU A 1 87 ? 5.408 1.448 15.898 1.00 92.31 87 LEU A O 1
ATOM 696 N N . ILE A 1 88 ? 5.697 -0.122 17.482 1.00 92.56 88 ILE A N 1
ATOM 697 C CA . ILE A 1 88 ? 6.816 -0.798 16.810 1.00 92.56 88 ILE A CA 1
ATOM 698 C C . ILE A 1 88 ? 6.358 -1.380 15.470 1.00 92.56 88 ILE A C 1
ATOM 700 O O . ILE A 1 88 ? 7.032 -1.176 14.459 1.00 92.56 88 ILE A O 1
ATOM 704 N N . PHE A 1 89 ? 5.194 -2.033 15.430 1.00 91.88 89 PHE A N 1
ATOM 705 C CA . PHE A 1 89 ? 4.620 -2.563 14.193 1.00 91.88 89 PHE A CA 1
ATOM 706 C C . PHE A 1 89 ? 4.410 -1.467 13.135 1.00 91.88 89 PHE A C 1
ATOM 708 O O . PHE A 1 89 ? 4.815 -1.622 11.982 1.00 91.88 89 PHE A O 1
ATOM 715 N N . ILE A 1 90 ? 3.841 -0.321 13.522 1.00 91.00 90 ILE A N 1
ATOM 716 C CA . ILE A 1 90 ? 3.618 0.812 12.610 1.00 91.00 90 ILE A CA 1
ATOM 717 C C . ILE A 1 90 ? 4.946 1.406 12.127 1.00 91.00 90 ILE A C 1
ATOM 719 O O . ILE A 1 90 ? 5.080 1.736 10.944 1.00 91.00 90 ILE A O 1
ATOM 723 N N . ARG A 1 91 ? 5.952 1.515 13.003 1.00 90.56 91 ARG A N 1
ATOM 724 C CA . ARG A 1 91 ? 7.298 1.968 12.620 1.00 90.56 91 ARG A CA 1
ATOM 725 C C . ARG A 1 91 ? 7.955 1.016 11.628 1.00 90.56 91 ARG A C 1
ATOM 727 O O . ARG A 1 91 ? 8.496 1.482 10.626 1.00 90.56 91 ARG A O 1
ATOM 734 N N . LEU A 1 92 ? 7.853 -0.293 11.852 1.00 93.12 92 LEU A N 1
ATOM 735 C CA . LEU A 1 92 ? 8.360 -1.307 10.930 1.00 93.12 92 LEU A CA 1
ATOM 736 C C . LEU A 1 92 ? 7.649 -1.234 9.572 1.00 93.12 92 LEU A C 1
ATOM 738 O O . LEU A 1 92 ? 8.298 -1.298 8.531 1.00 93.12 92 LEU A O 1
ATOM 742 N N . PHE A 1 93 ? 6.332 -1.020 9.569 1.00 91.06 93 PHE A N 1
ATOM 743 C CA . PHE A 1 93 ? 5.560 -0.839 8.342 1.00 91.06 93 PHE A CA 1
ATOM 744 C C . PHE A 1 93 ? 5.997 0.412 7.561 1.00 91.06 93 PHE A C 1
ATOM 746 O O . PHE A 1 93 ? 6.301 0.321 6.370 1.00 91.06 93 PHE A O 1
ATOM 753 N N . LYS A 1 94 ? 6.103 1.574 8.228 1.00 89.81 94 LYS A N 1
ATOM 754 C CA . LYS A 1 94 ? 6.603 2.826 7.622 1.00 89.81 94 LYS A CA 1
ATOM 755 C C . LYS A 1 94 ? 8.010 2.636 7.051 1.00 89.81 94 LYS A C 1
ATOM 757 O O . LYS A 1 94 ? 8.275 3.046 5.922 1.00 89.81 94 LYS A O 1
ATOM 762 N N . PHE A 1 95 ? 8.887 1.971 7.802 1.00 91.81 95 PHE A N 1
ATOM 763 C CA . PHE A 1 95 ? 10.246 1.656 7.371 1.00 91.81 95 PHE A CA 1
ATOM 764 C C . PHE A 1 95 ? 10.272 0.749 6.132 1.00 91.81 95 PHE A C 1
ATOM 766 O O . PHE A 1 95 ? 11.018 1.020 5.189 1.00 91.81 95 PHE A O 1
ATOM 773 N N . GLY A 1 96 ? 9.426 -0.283 6.096 1.00 91.88 96 GLY A N 1
ATOM 774 C CA . GLY A 1 96 ? 9.303 -1.193 4.959 1.00 91.88 96 GLY A CA 1
ATOM 775 C C . GLY A 1 96 ? 8.875 -0.476 3.678 1.00 91.88 96 GLY A C 1
ATOM 776 O O . GLY A 1 96 ? 9.485 -0.678 2.630 1.00 91.88 96 GLY A O 1
ATOM 777 N N . VAL A 1 97 ? 7.887 0.420 3.764 1.00 92.38 97 VAL A N 1
ATOM 778 C CA . VAL A 1 97 ? 7.413 1.205 2.610 1.00 92.38 97 VAL A CA 1
ATOM 779 C C . VAL A 1 97 ? 8.503 2.139 2.082 1.00 92.38 97 VAL A C 1
ATOM 781 O O . VAL A 1 97 ? 8.771 2.143 0.881 1.00 92.38 97 VAL A O 1
ATOM 784 N N . VAL A 1 98 ? 9.167 2.900 2.960 1.00 93.81 98 VAL A N 1
ATOM 785 C CA . VAL A 1 98 ? 10.259 3.809 2.560 1.00 93.81 98 VAL A CA 1
ATOM 786 C C . VAL A 1 98 ? 11.407 3.034 1.922 1.00 93.81 98 VAL A C 1
ATOM 788 O O . VAL A 1 98 ? 11.910 3.423 0.865 1.00 93.81 98 VAL A O 1
ATOM 791 N N . SER A 1 99 ? 11.781 1.906 2.525 1.00 92.44 99 SER A N 1
ATOM 792 C CA . SER A 1 99 ? 12.812 1.025 1.985 1.00 92.44 99 SER A CA 1
ATOM 793 C C . SER A 1 99 ? 12.417 0.539 0.594 1.00 92.44 99 SER A C 1
ATOM 795 O O . SER A 1 99 ? 13.165 0.744 -0.358 1.00 92.44 99 SER A O 1
ATOM 797 N N . PHE A 1 100 ? 11.224 -0.028 0.427 1.00 94.12 100 PHE A N 1
ATOM 798 C CA . PHE A 1 100 ? 10.779 -0.566 -0.857 1.00 94.12 100 PHE A CA 1
ATOM 799 C C . PHE A 1 100 ? 10.724 0.492 -1.970 1.00 94.12 100 PHE A C 1
ATOM 801 O O . PHE A 1 100 ? 11.183 0.236 -3.087 1.00 94.12 100 PHE A O 1
ATOM 808 N N . LEU A 1 101 ? 10.223 1.695 -1.670 1.00 94.31 101 LEU A N 1
ATOM 809 C CA . LEU A 1 101 ? 10.180 2.806 -2.626 1.00 94.31 101 LEU A CA 1
ATOM 810 C C . LEU A 1 101 ? 11.583 3.247 -3.050 1.00 94.31 101 LEU A C 1
ATOM 812 O O . LEU A 1 101 ? 11.833 3.432 -4.241 1.00 94.31 101 LEU A O 1
ATOM 816 N N . THR A 1 102 ? 12.505 3.351 -2.092 1.00 94.12 102 THR A N 1
ATOM 817 C CA . THR A 1 102 ? 13.903 3.718 -2.356 1.00 94.12 102 THR A CA 1
ATOM 818 C C . THR A 1 102 ? 14.559 2.707 -3.294 1.00 94.12 102 THR A C 1
ATOM 820 O O . THR A 1 102 ? 15.107 3.086 -4.326 1.00 94.12 102 THR A O 1
ATOM 823 N N . HIS A 1 103 ? 14.440 1.410 -2.995 1.00 94.75 103 HIS A N 1
ATOM 824 C CA . HIS A 1 103 ? 15.020 0.355 -3.829 1.00 94.75 103 HIS A CA 1
ATOM 825 C C . HIS A 1 103 ? 14.383 0.315 -5.226 1.00 94.75 103 HIS A C 1
ATOM 827 O O . HIS A 1 103 ? 15.094 0.203 -6.221 1.00 94.75 103 HIS A O 1
ATOM 833 N N . SER A 1 104 ? 13.060 0.472 -5.323 1.00 95.25 104 SER A N 1
ATOM 834 C CA . SER A 1 104 ? 12.348 0.488 -6.609 1.00 95.25 104 SER A CA 1
ATOM 835 C C . SER A 1 104 ? 12.786 1.660 -7.498 1.00 95.25 104 SER A C 1
ATOM 837 O O . SER A 1 104 ? 13.021 1.483 -8.696 1.00 95.25 104 SER A O 1
ATOM 839 N N . ALA A 1 105 ? 12.951 2.853 -6.918 1.00 95.12 105 ALA A N 1
ATOM 840 C CA . ALA A 1 105 ? 13.422 4.038 -7.633 1.00 95.12 105 ALA A CA 1
ATOM 841 C C . ALA A 1 105 ? 14.886 3.903 -8.084 1.00 95.12 105 ALA A C 1
ATOM 843 O O . ALA A 1 105 ? 15.219 4.251 -9.221 1.00 95.12 105 ALA A O 1
ATOM 844 N N . LEU A 1 106 ? 15.750 3.352 -7.224 1.00 95.56 106 LEU A N 1
ATOM 845 C CA . LEU A 1 106 ? 17.145 3.065 -7.561 1.00 95.56 106 LEU A CA 1
ATOM 846 C C . LEU A 1 106 ? 17.243 2.068 -8.716 1.00 95.56 106 LEU A C 1
ATOM 848 O O . LEU A 1 106 ? 17.922 2.346 -9.701 1.00 95.56 106 LEU A O 1
ATOM 852 N N . LEU A 1 107 ? 16.519 0.948 -8.645 1.00 95.56 107 LEU A N 1
ATOM 853 C CA . LEU A 1 107 ? 16.515 -0.065 -9.702 1.00 95.56 107 LEU A CA 1
ATOM 854 C C . LEU A 1 107 ? 16.002 0.494 -11.030 1.00 95.56 107 LEU A C 1
ATOM 856 O O . LEU A 1 107 ? 16.606 0.248 -12.071 1.00 95.56 107 LEU A O 1
ATOM 860 N N . THR A 1 108 ? 14.943 1.304 -10.998 1.00 93.62 108 THR A N 1
ATOM 861 C CA . THR A 1 108 ? 14.414 1.964 -12.202 1.00 93.62 108 THR A CA 1
ATOM 862 C C . THR A 1 108 ? 15.437 2.932 -12.801 1.00 93.62 108 THR A C 1
ATOM 864 O O . THR A 1 108 ? 15.614 2.982 -14.016 1.00 93.62 108 THR A O 1
ATOM 867 N N . SER A 1 109 ? 16.165 3.670 -11.960 1.00 93.19 109 SER A N 1
ATOM 868 C CA . SER A 1 109 ? 17.209 4.603 -12.403 1.00 93.19 109 SER A CA 1
ATOM 869 C C . SER A 1 109 ? 18.415 3.875 -13.003 1.00 93.19 109 SER A C 1
ATOM 871 O O . SER A 1 109 ? 18.900 4.261 -14.065 1.00 93.19 109 SER A O 1
ATOM 873 N N . ILE A 1 110 ? 18.860 2.783 -12.373 1.00 94.88 110 ILE A N 1
ATOM 874 C CA . ILE A 1 110 ? 19.943 1.921 -12.872 1.00 94.88 110 ILE A CA 1
ATOM 875 C C . ILE A 1 110 ? 19.546 1.270 -14.202 1.00 94.88 110 ILE A C 1
ATOM 877 O O . ILE A 1 110 ? 20.353 1.225 -15.134 1.00 94.88 110 ILE A O 1
ATOM 881 N N . TRP A 1 111 ? 18.303 0.797 -14.314 1.00 95.81 111 TRP A N 1
ATOM 882 C CA . TRP A 1 111 ? 17.760 0.246 -15.553 1.00 95.81 111 TRP A CA 1
ATOM 883 C C . TRP A 1 111 ? 17.746 1.292 -16.670 1.00 95.81 111 TRP A C 1
ATOM 885 O O . TRP A 1 111 ? 18.290 1.045 -17.744 1.00 95.81 111 TRP A O 1
ATOM 895 N N . ASN A 1 112 ? 17.217 2.490 -16.399 1.00 93.56 112 ASN A N 1
ATOM 896 C CA . ASN A 1 112 ? 17.203 3.600 -17.355 1.00 93.56 112 ASN A CA 1
ATOM 897 C C . ASN A 1 112 ? 18.616 3.989 -17.810 1.00 93.56 112 ASN A C 1
ATOM 899 O O . ASN A 1 112 ? 18.849 4.162 -19.007 1.00 93.56 112 ASN A O 1
ATOM 903 N N . PHE A 1 113 ? 19.576 4.067 -16.885 1.00 91.31 113 PHE A N 1
ATOM 904 C CA . PHE A 1 113 ? 20.973 4.347 -17.215 1.00 91.31 113 PHE A CA 1
ATOM 905 C C . PHE A 1 113 ? 21.587 3.244 -18.086 1.00 91.31 113 PHE A C 1
ATOM 907 O O . PHE A 1 113 ? 22.204 3.532 -19.111 1.00 91.31 113 PHE A O 1
ATOM 914 N N . SER A 1 114 ? 21.355 1.977 -17.736 1.00 92.31 114 SER A N 1
ATOM 915 C CA . SER A 1 114 ? 21.818 0.826 -18.522 1.00 92.31 114 SER A CA 1
ATOM 916 C C . SER A 1 114 ? 21.222 0.826 -19.933 1.00 92.31 114 SER A C 1
ATOM 918 O O . SER A 1 114 ? 21.938 0.598 -20.911 1.00 92.31 114 SER A O 1
ATOM 920 N N . CYS A 1 115 ? 19.932 1.149 -20.067 1.00 87.88 115 CYS A N 1
ATOM 921 C CA . CYS A 1 115 ? 19.263 1.327 -21.354 1.00 87.88 115 CYS A CA 1
ATOM 922 C C . CYS A 1 115 ? 19.866 2.481 -22.164 1.00 87.88 115 CYS A C 1
ATOM 924 O O . CYS A 1 115 ? 20.114 2.308 -23.356 1.00 87.88 115 CYS A O 1
ATOM 926 N N . MET A 1 116 ? 20.153 3.625 -21.537 1.00 86.44 116 MET A N 1
ATOM 927 C CA . MET A 1 116 ? 20.762 4.783 -22.198 1.00 86.44 116 MET A CA 1
ATOM 928 C C . MET A 1 116 ? 22.174 4.472 -22.705 1.00 86.44 116 MET A C 1
ATOM 930 O O . MET A 1 116 ? 22.498 4.780 -23.853 1.00 86.44 116 MET A O 1
ATOM 934 N N . VAL A 1 117 ? 23.004 3.817 -21.886 1.00 88.88 117 VAL A N 1
ATOM 935 C CA . VAL A 1 117 ? 24.348 3.378 -22.289 1.00 88.88 117 VAL A CA 1
ATOM 936 C C . VAL A 1 117 ? 24.250 2.393 -23.448 1.00 88.88 117 VAL A C 1
ATOM 938 O O . VAL A 1 117 ? 24.948 2.565 -24.444 1.00 88.88 117 VAL A O 1
ATOM 941 N N . LYS A 1 118 ? 23.347 1.408 -23.372 1.00 86.94 118 LYS A N 1
ATOM 942 C CA . LYS A 1 118 ? 23.128 0.447 -24.457 1.00 86.94 118 LYS A CA 1
ATOM 943 C C . LYS A 1 118 ? 22.699 1.159 -25.741 1.00 86.94 118 LYS A C 1
ATOM 945 O O . LYS A 1 118 ? 23.338 0.961 -26.766 1.00 86.94 118 LYS A O 1
ATOM 950 N N . HIS A 1 119 ? 21.699 2.035 -25.692 1.00 83.31 119 HIS A N 1
ATOM 951 C CA . HIS A 1 119 ? 21.247 2.806 -26.853 1.00 83.31 119 HIS A CA 1
ATOM 952 C C . HIS A 1 119 ? 22.369 3.676 -27.450 1.00 83.31 119 HIS A C 1
ATOM 954 O O . HIS A 1 119 ? 22.549 3.705 -28.664 1.00 83.31 119 HIS A O 1
ATOM 960 N N . SER A 1 120 ? 23.180 4.326 -26.608 1.00 83.94 120 SER A N 1
ATOM 961 C CA . SER A 1 120 ? 24.342 5.112 -27.048 1.00 83.94 120 SER A CA 1
ATOM 962 C C . SER A 1 120 ? 25.422 4.249 -27.715 1.00 83.94 120 SER A C 1
ATOM 964 O O . SER A 1 120 ? 25.974 4.652 -28.739 1.00 83.94 120 SER A O 1
ATOM 966 N N . GLN A 1 121 ? 25.703 3.054 -27.182 1.00 82.00 121 GLN A N 1
ATOM 967 C CA . GLN A 1 121 ? 26.642 2.107 -27.792 1.00 82.00 121 GLN A CA 1
ATOM 968 C C . GLN A 1 121 ? 26.122 1.573 -29.130 1.00 82.00 121 GLN A C 1
ATOM 970 O O . GLN A 1 121 ? 26.872 1.546 -30.099 1.00 82.00 121 GLN A O 1
ATOM 975 N N . TRP A 1 122 ? 24.838 1.219 -29.222 1.00 70.12 122 TRP A N 1
ATOM 976 C CA . TRP A 1 122 ? 24.212 0.830 -30.489 1.00 70.12 122 TRP A CA 1
ATOM 977 C C . TRP A 1 122 ? 24.280 1.953 -31.528 1.00 70.12 122 TRP A C 1
ATOM 979 O O . TRP A 1 122 ? 24.639 1.695 -32.672 1.00 70.12 122 TRP A O 1
ATOM 989 N N . GLY A 1 123 ? 24.019 3.202 -31.130 1.00 73.12 123 GLY A N 1
ATOM 990 C CA . GLY A 1 123 ? 24.163 4.360 -32.012 1.00 73.12 123 GLY A CA 1
ATOM 991 C C . GLY A 1 123 ? 25.590 4.531 -32.545 1.00 73.12 123 GLY A C 1
ATOM 992 O O . GLY A 1 123 ? 25.768 4.800 -33.731 1.00 73.12 123 GLY A O 1
ATOM 993 N N . ARG A 1 124 ? 26.612 4.310 -31.705 1.00 75.19 124 ARG A N 1
ATOM 994 C CA . ARG A 1 124 ? 28.019 4.316 -32.142 1.00 75.19 124 ARG A CA 1
ATOM 995 C C . ARG A 1 124 ? 28.343 3.162 -33.091 1.00 75.19 124 ARG A C 1
ATOM 997 O O . ARG A 1 124 ? 28.898 3.412 -34.152 1.00 75.19 124 ARG A O 1
ATOM 1004 N N . LEU A 1 125 ? 27.927 1.939 -32.767 1.00 75.44 125 LEU A N 1
ATOM 1005 C CA . LEU A 1 125 ? 28.178 0.754 -33.597 1.00 75.44 125 LEU A CA 1
ATOM 1006 C C . LEU A 1 125 ? 27.512 0.843 -34.978 1.00 75.44 125 LEU A C 1
ATOM 1008 O O . LEU A 1 125 ? 28.107 0.443 -35.973 1.00 75.44 125 LEU A O 1
ATOM 1012 N N . VAL A 1 126 ? 26.301 1.400 -35.060 1.00 75.69 126 VAL A N 1
ATOM 1013 C CA . VAL A 1 126 ? 25.619 1.640 -36.342 1.00 75.69 126 VAL A CA 1
ATOM 1014 C C . VAL A 1 126 ? 26.362 2.692 -37.169 1.00 75.69 126 VAL A C 1
ATOM 1016 O O . VAL A 1 126 ? 26.538 2.505 -38.370 1.00 75.69 126 VAL A O 1
ATOM 1019 N N . MET A 1 127 ? 26.836 3.773 -36.544 1.00 74.19 127 MET A N 1
ATOM 1020 C CA . MET A 1 127 ? 27.599 4.820 -37.237 1.00 74.19 127 MET A CA 1
ATOM 1021 C C . MET A 1 127 ? 28.967 4.329 -37.718 1.00 74.19 127 MET A C 1
ATOM 1023 O O . MET A 1 127 ? 29.386 4.697 -38.814 1.00 74.19 127 MET A O 1
ATOM 1027 N N . ASP A 1 128 ? 29.641 3.481 -36.941 1.00 76.56 128 ASP A N 1
ATOM 1028 C CA . ASP A 1 128 ? 30.898 2.846 -37.344 1.00 76.56 128 ASP A CA 1
ATOM 1029 C C . ASP A 1 128 ? 30.669 1.853 -38.489 1.00 76.56 128 ASP A C 1
ATOM 1031 O O . ASP A 1 128 ? 31.334 1.949 -39.516 1.00 76.56 128 ASP A O 1
ATOM 1035 N N . SER A 1 129 ? 29.630 1.015 -38.403 1.00 78.31 129 SER A N 1
ATOM 1036 C CA . SER A 1 129 ? 29.248 0.104 -39.490 1.00 78.31 129 SER A CA 1
ATOM 1037 C C . SER A 1 129 ? 28.926 0.847 -40.792 1.00 78.31 129 SER A C 1
ATOM 1039 O O . SER A 1 129 ? 29.323 0.412 -41.873 1.00 78.31 129 SER A O 1
ATOM 1041 N N . HIS A 1 130 ? 28.257 2.000 -40.712 1.00 66.19 130 HIS A N 1
ATOM 1042 C CA . HIS A 1 130 ? 27.976 2.819 -41.888 1.00 66.19 130 HIS A CA 1
ATOM 1043 C C . HIS A 1 130 ? 29.235 3.520 -42.417 1.00 66.19 130 HIS A C 1
ATOM 1045 O O . HIS A 1 130 ? 29.388 3.644 -43.628 1.00 66.19 130 HIS A O 1
ATOM 1051 N N . ARG A 1 131 ? 30.162 3.959 -41.553 1.00 67.62 131 ARG A N 1
ATOM 1052 C CA . ARG A 1 131 ? 31.444 4.538 -41.990 1.00 67.62 131 ARG A CA 1
ATOM 1053 C C . ARG A 1 131 ? 32.324 3.515 -42.698 1.00 67.62 131 ARG A C 1
ATOM 1055 O O . ARG A 1 131 ? 32.851 3.829 -43.763 1.00 67.62 131 ARG A O 1
ATOM 1062 N N . ASP A 1 132 ? 32.430 2.307 -42.160 1.00 71.44 132 ASP A N 1
ATOM 1063 C CA . ASP A 1 132 ? 33.278 1.250 -42.715 1.00 71.44 132 ASP A CA 1
ATOM 1064 C C . ASP A 1 132 ? 32.783 0.757 -44.081 1.00 71.44 132 ASP A C 1
ATOM 1066 O O . ASP A 1 132 ? 33.579 0.328 -44.912 1.00 71.44 132 ASP A O 1
ATOM 1070 N N . VAL A 1 133 ? 31.478 0.868 -44.352 1.00 71.25 133 VAL A N 1
ATOM 1071 C CA . VAL A 1 133 ? 30.890 0.498 -45.646 1.00 71.25 133 VAL A CA 1
ATOM 1072 C C . VAL A 1 133 ? 30.840 1.686 -46.610 1.00 71.25 133 VAL A C 1
ATOM 1074 O O . VAL A 1 133 ? 31.251 1.559 -47.760 1.00 71.25 133 VAL A O 1
ATOM 1077 N N . LEU A 1 134 ? 30.364 2.860 -46.189 1.00 68.50 134 LEU A N 1
ATOM 1078 C CA . LEU A 1 134 ? 30.098 3.972 -47.110 1.00 68.50 134 LEU A CA 1
ATOM 1079 C C . LEU A 1 134 ? 31.376 4.710 -47.539 1.00 68.50 134 LEU A C 1
ATOM 1081 O O . LEU A 1 134 ? 31.499 5.112 -48.698 1.00 68.50 134 LEU A O 1
ATOM 1085 N N . ILE A 1 135 ? 32.343 4.878 -46.629 1.00 66.31 135 ILE A N 1
ATOM 1086 C CA . ILE A 1 135 ? 33.554 5.670 -46.896 1.00 66.31 135 ILE A CA 1
ATOM 1087 C C . ILE A 1 135 ? 34.448 5.007 -47.964 1.00 66.31 135 ILE A C 1
ATOM 1089 O O . ILE A 1 135 ? 34.873 5.710 -48.888 1.00 66.31 135 ILE A O 1
ATOM 1093 N N . PRO A 1 136 ? 34.707 3.683 -47.939 1.00 69.62 136 PRO A N 1
ATOM 1094 C CA . PRO A 1 136 ? 35.492 3.030 -48.988 1.00 69.62 136 PRO A CA 1
ATOM 1095 C C . PRO A 1 136 ? 34.821 3.050 -50.365 1.00 69.62 136 PRO A C 1
ATOM 1097 O O . PRO A 1 136 ? 35.515 3.232 -51.365 1.00 69.62 136 PRO A O 1
ATOM 1100 N N . TRP A 1 137 ? 33.491 2.918 -50.434 1.00 67.88 137 TRP A N 1
ATOM 1101 C CA . TRP A 1 137 ? 32.746 2.992 -51.697 1.00 67.88 137 TRP A CA 1
ATOM 1102 C C . TRP A 1 137 ? 32.769 4.399 -52.303 1.00 67.88 137 TRP A C 1
ATOM 1104 O O . TRP A 1 137 ? 33.010 4.539 -53.501 1.00 67.88 137 TRP A O 1
ATOM 1114 N N . MET A 1 138 ? 32.602 5.449 -51.492 1.00 69.25 138 MET A N 1
ATOM 1115 C CA . MET A 1 138 ? 32.653 6.838 -51.971 1.00 69.25 138 MET A CA 1
ATOM 1116 C C . MET A 1 138 ? 34.055 7.274 -52.417 1.00 69.25 138 MET A C 1
ATOM 1118 O O . MET A 1 138 ? 34.189 8.055 -53.357 1.00 69.25 138 MET A O 1
ATOM 1122 N N . LEU A 1 139 ? 35.109 6.763 -51.773 1.00 66.56 139 LEU A N 1
ATOM 1123 C CA . LEU A 1 139 ? 36.502 7.055 -52.138 1.00 66.56 139 LEU A CA 1
ATOM 1124 C C . LEU A 1 139 ? 37.053 6.126 -53.236 1.00 66.56 139 LEU A C 1
ATOM 1126 O O . LEU A 1 139 ? 38.146 6.372 -53.749 1.00 66.56 139 LEU A O 1
ATOM 1130 N N . SER A 1 140 ? 36.311 5.085 -53.627 1.00 69.94 140 SER A N 1
ATOM 1131 C CA . SER A 1 140 ? 36.705 4.112 -54.657 1.00 69.94 140 SER A CA 1
ATOM 1132 C C . SER A 1 140 ? 37.044 4.732 -56.031 1.00 69.94 140 SER A C 1
ATOM 1134 O O . SER A 1 140 ? 38.112 4.401 -56.562 1.00 69.94 140 SER A O 1
ATOM 1136 N N . PRO A 1 141 ? 36.254 5.683 -56.590 1.00 65.62 141 PRO A N 1
ATOM 1137 C CA . PRO A 1 141 ? 36.549 6.301 -57.889 1.00 65.62 141 PRO A CA 1
ATOM 1138 C C . PRO A 1 141 ? 37.785 7.213 -57.841 1.00 65.62 141 PRO A C 1
ATOM 1140 O O . PRO A 1 141 ? 38.599 7.235 -58.762 1.00 65.62 141 PRO A O 1
ATOM 1143 N N . TYR A 1 142 ? 37.980 7.931 -56.731 1.00 61.69 142 TYR A N 1
ATOM 1144 C CA . TYR A 1 142 ? 39.136 8.813 -56.544 1.00 61.69 142 TYR A CA 1
ATOM 1145 C C . TYR A 1 142 ? 40.436 8.020 -56.352 1.00 61.69 142 TYR A C 1
ATOM 1147 O O . TYR A 1 142 ? 41.491 8.412 -56.849 1.00 61.69 142 TYR A O 1
ATOM 1155 N N . ARG A 1 143 ? 40.366 6.858 -55.689 1.00 60.22 143 ARG A N 1
ATOM 1156 C CA . ARG A 1 143 ? 41.523 5.976 -55.462 1.00 60.22 143 ARG A CA 1
ATOM 1157 C C . ARG A 1 143 ? 41.970 5.234 -56.734 1.00 60.22 143 ARG A C 1
ATOM 1159 O O . ARG A 1 143 ? 43.113 4.774 -56.801 1.00 60.22 143 ARG A O 1
ATOM 1166 N N . THR A 1 144 ? 41.094 5.093 -57.728 1.00 62.56 144 THR A N 1
ATOM 1167 C CA . THR A 1 144 ? 41.429 4.554 -59.059 1.00 62.56 144 THR A CA 1
ATOM 1168 C C . THR A 1 144 ? 41.931 5.647 -59.999 1.00 62.56 144 THR A C 1
ATOM 1170 O O . THR A 1 144 ? 42.952 5.441 -60.651 1.00 62.56 144 THR A O 1
ATOM 1173 N N . LEU A 1 145 ? 41.311 6.832 -59.994 1.00 61.62 145 LEU A N 1
ATOM 1174 C CA . LEU A 1 145 ? 41.761 7.976 -60.796 1.00 61.62 145 LEU A CA 1
ATOM 1175 C C . LEU A 1 145 ? 43.159 8.471 -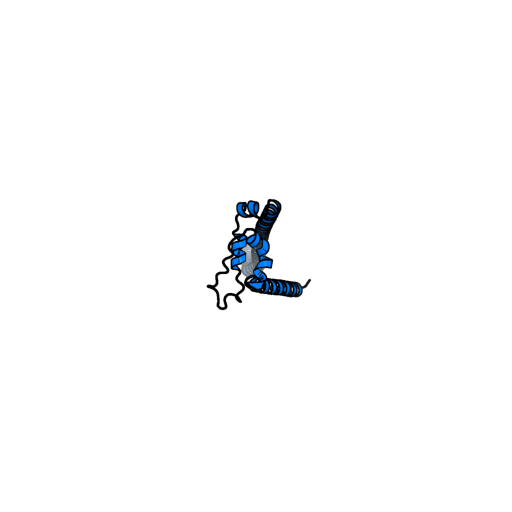60.384 1.00 61.62 145 LEU A C 1
ATOM 1177 O O . LEU A 1 145 ? 43.996 8.727 -61.245 1.00 61.62 145 LEU A O 1
ATOM 1181 N N . GLY A 1 146 ? 43.455 8.524 -59.080 1.00 60.78 146 GLY A N 1
ATOM 1182 C CA . GLY A 1 146 ? 44.795 8.863 -58.587 1.00 60.78 146 GLY A CA 1
ATOM 1183 C C . GLY A 1 146 ? 45.868 7.874 -59.055 1.00 60.78 146 GLY A C 1
ATOM 1184 O O . GLY A 1 146 ? 46.936 8.292 -59.482 1.00 60.78 146 GLY A O 1
ATOM 1185 N N . ARG A 1 147 ? 45.566 6.567 -59.078 1.00 59.69 147 ARG A N 1
ATOM 1186 C CA . ARG A 1 147 ? 46.493 5.546 -59.601 1.00 59.69 147 ARG A CA 1
ATOM 1187 C C . ARG A 1 147 ? 46.695 5.641 -61.115 1.00 59.69 147 ARG A C 1
ATOM 1189 O O . ARG A 1 147 ? 47.811 5.424 -61.575 1.00 59.69 147 ARG A O 1
ATOM 1196 N N . ALA A 1 148 ? 45.657 5.986 -61.874 1.00 61.47 148 ALA A N 1
ATOM 1197 C CA . ALA A 1 148 ? 45.760 6.174 -63.321 1.00 61.47 148 ALA A CA 1
ATOM 1198 C C . ALA A 1 148 ? 46.603 7.409 -63.691 1.00 61.47 148 ALA A C 1
ATOM 1200 O O . ALA A 1 148 ? 47.427 7.344 -64.599 1.00 61.47 148 ALA A O 1
ATOM 1201 N N . LEU A 1 149 ? 46.452 8.514 -62.952 1.00 59.78 149 LEU A N 1
ATOM 1202 C CA . LEU A 1 149 ? 47.220 9.740 -63.186 1.00 59.78 149 LEU A CA 1
ATOM 1203 C C . LEU A 1 149 ? 48.696 9.596 -62.784 1.00 59.78 149 LEU A C 1
ATOM 1205 O O . LEU A 1 149 ? 49.565 10.060 -63.514 1.00 59.78 149 LEU A O 1
ATOM 1209 N N . THR A 1 150 ? 49.013 8.913 -61.677 1.00 58.78 150 THR A N 1
ATOM 1210 C CA . THR A 1 150 ? 50.417 8.667 -61.291 1.00 58.78 150 THR A CA 1
ATOM 1211 C C . THR A 1 150 ? 51.102 7.637 -62.199 1.00 58.78 150 THR A C 1
ATOM 1213 O O . THR A 1 150 ? 52.289 7.776 -62.479 1.00 58.78 150 THR A O 1
ATOM 1216 N N . GLY A 1 151 ? 50.369 6.634 -62.701 1.00 56.34 151 GLY A N 1
ATOM 1217 C CA . GLY A 1 151 ? 50.908 5.627 -63.624 1.00 56.34 151 GLY A CA 1
ATOM 1218 C C . GLY A 1 151 ? 51.322 6.198 -64.985 1.00 56.34 151 GLY A C 1
ATOM 1219 O O . GLY A 1 151 ? 52.371 5.825 -65.502 1.00 56.34 151 GLY A O 1
ATOM 1220 N N . ASN A 1 152 ? 50.555 7.150 -65.528 1.00 55.62 152 ASN A N 1
ATOM 1221 C CA . ASN A 1 152 ? 50.904 7.806 -66.794 1.00 55.62 152 ASN A CA 1
ATOM 1222 C C . ASN A 1 152 ? 52.106 8.751 -66.669 1.00 55.62 152 ASN A C 1
ATOM 1224 O O . ASN A 1 152 ? 52.916 8.808 -67.583 1.00 55.62 152 ASN A O 1
ATOM 1228 N N . ILE A 1 153 ? 52.267 9.453 -65.541 1.00 53.69 153 ILE A N 1
ATOM 1229 C CA . ILE A 1 153 ? 53.398 10.380 -65.362 1.00 53.69 153 ILE A CA 1
ATOM 1230 C C . ILE A 1 153 ? 54.727 9.624 -65.197 1.00 53.69 153 ILE A C 1
ATOM 1232 O O . ILE A 1 153 ? 55.755 10.094 -65.671 1.00 53.69 153 ILE A O 1
ATOM 1236 N N . VAL A 1 154 ? 54.730 8.441 -64.574 1.00 54.09 154 VAL A N 1
ATOM 1237 C CA . VAL A 1 154 ? 55.953 7.621 -64.455 1.00 54.09 154 VAL A CA 1
ATOM 1238 C C . VAL A 1 154 ? 56.328 6.969 -65.794 1.00 54.09 154 VAL A C 1
ATOM 1240 O O . VAL A 1 154 ? 57.506 6.944 -66.140 1.00 54.09 154 VAL A O 1
ATOM 1243 N N . GLY A 1 155 ? 55.345 6.500 -66.573 1.00 55.78 155 GLY A N 1
ATOM 1244 C CA . GLY A 1 155 ? 55.593 5.914 -67.898 1.00 55.78 155 GLY A CA 1
ATOM 1245 C C . GLY A 1 155 ? 56.103 6.921 -68.936 1.00 55.78 155 GLY A C 1
ATOM 1246 O O . GLY A 1 155 ? 57.020 6.602 -69.693 1.00 55.78 155 GLY A O 1
ATOM 1247 N N . ASP A 1 156 ? 55.568 8.147 -68.940 1.00 53.31 156 ASP A N 1
ATOM 1248 C CA . ASP A 1 156 ? 56.013 9.193 -69.872 1.00 53.31 156 ASP A CA 1
ATOM 1249 C C . ASP A 1 156 ? 57.446 9.656 -69.575 1.00 53.31 156 ASP A C 1
ATOM 1251 O O . ASP A 1 156 ? 58.236 9.837 -70.501 1.00 53.31 156 ASP A O 1
ATOM 1255 N N . VAL A 1 157 ? 57.830 9.782 -68.298 1.00 55.34 157 VAL A N 1
ATOM 1256 C CA . VAL A 1 157 ? 59.184 10.226 -67.922 1.00 55.34 157 VAL A CA 1
ATOM 1257 C C . VAL A 1 157 ? 60.246 9.168 -68.252 1.00 55.34 157 VAL A C 1
ATOM 1259 O O . VAL A 1 157 ? 61.313 9.530 -68.745 1.00 55.34 157 VAL A O 1
ATOM 1262 N N . GLU A 1 158 ? 59.973 7.870 -68.070 1.00 52.38 158 GLU A N 1
ATOM 1263 C CA . GLU A 1 158 ? 60.930 6.816 -68.460 1.00 52.38 158 GLU A CA 1
ATOM 1264 C C . GLU A 1 158 ? 61.097 6.694 -69.983 1.00 52.38 158 GLU A C 1
ATOM 1266 O O . GLU A 1 158 ? 62.207 6.468 -70.467 1.00 52.38 158 GLU A O 1
ATOM 1271 N N . SER A 1 159 ? 60.032 6.917 -70.761 1.00 54.38 159 SER A N 1
ATOM 1272 C CA . SER A 1 159 ? 60.097 6.862 -72.230 1.00 54.38 159 SER A CA 1
ATOM 1273 C C . SER A 1 159 ? 60.881 8.022 -72.865 1.00 54.38 159 SER A C 1
ATOM 1275 O O . SER A 1 159 ? 61.362 7.904 -73.992 1.00 54.38 159 SER A O 1
ATOM 1277 N N . MET A 1 160 ? 61.052 9.127 -72.132 1.00 53.72 160 MET A N 1
ATOM 1278 C CA . MET A 1 160 ? 61.762 10.322 -72.592 1.00 53.72 160 MET A CA 1
ATOM 1279 C C . MET A 1 160 ? 63.268 10.285 -72.269 1.00 53.72 160 MET A C 1
ATOM 1281 O O . MET A 1 160 ? 64.049 10.951 -72.943 1.00 53.72 160 MET A O 1
ATOM 1285 N N . PHE A 1 161 ? 63.693 9.482 -71.284 1.00 54.19 161 PHE A N 1
ATOM 1286 C CA . PHE A 1 161 ? 65.106 9.325 -70.903 1.00 54.19 161 PHE A CA 1
ATOM 1287 C C . PHE A 1 161 ? 65.838 8.179 -71.623 1.00 54.19 161 PHE A C 1
ATOM 1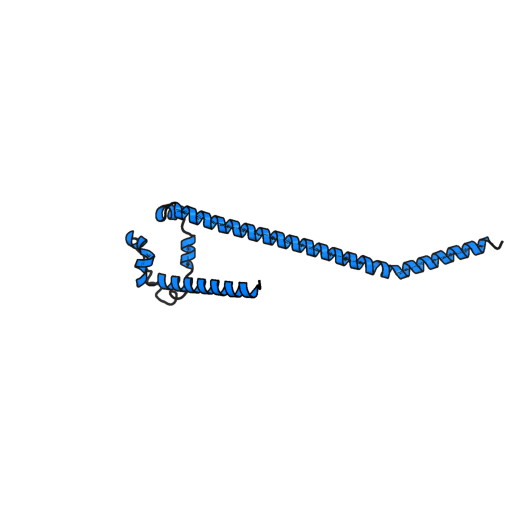289 O O . PHE A 1 161 ? 67.064 8.190 -71.659 1.00 54.19 161 PHE A O 1
ATOM 1296 N N . PHE A 1 162 ? 65.126 7.208 -72.206 1.00 53.91 162 PHE A N 1
ATOM 1297 C CA . PHE A 1 162 ? 65.739 6.019 -72.827 1.00 53.91 162 PHE A CA 1
ATOM 1298 C C . PHE A 1 162 ? 65.893 6.078 -74.357 1.00 53.91 162 PHE A C 1
ATOM 1300 O O . PHE A 1 162 ? 66.294 5.085 -74.963 1.00 53.91 162 PHE A O 1
ATOM 1307 N N . ASN A 1 163 ? 65.587 7.214 -74.993 1.00 50.09 163 ASN A N 1
ATOM 1308 C CA . ASN A 1 163 ? 65.669 7.372 -76.451 1.00 50.09 163 ASN A CA 1
ATOM 1309 C C . ASN A 1 163 ? 66.531 8.569 -76.893 1.00 50.09 163 ASN A C 1
ATOM 1311 O O . ASN A 1 163 ? 66.178 9.270 -77.843 1.00 50.09 163 ASN A O 1
ATOM 1315 N N . SER A 1 164 ? 67.651 8.809 -76.204 1.00 45.12 164 SER A N 1
ATOM 1316 C CA . SER A 1 164 ? 68.707 9.715 -76.668 1.00 45.12 164 SER A CA 1
ATOM 1317 C C . SER A 1 164 ? 70.099 9.179 -76.377 1.00 45.12 164 SER A C 1
ATOM 1319 O O . SER A 1 164 ? 70.255 8.412 -75.403 1.00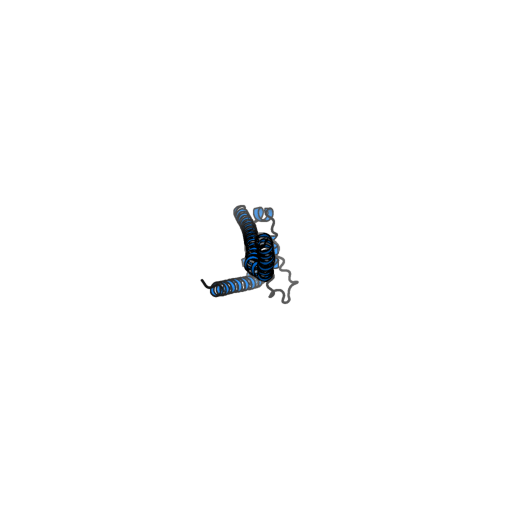 45.12 164 SER A O 1
#

InterPro domains:
  IPR032880 CSC1/OSCA1-like, N-terminal transmembrane domain [PF13967] (6-107)
  IPR045122 Calcium permeable stress-gated cation channel 1-like [PTHR13018] (2-114)

Radius of gyration: 39.32 Å; chains: 1; bounding box: 97×33×104 Å

pLDDT: mean 75.64, std 15.21, range [45.12, 96.69]

Sequence (164 aa):
MNAESLAVSASINIGLALLILTLFSVLRKQPSNAPIYYARLLSQHHHISFDNRFFGFRRLIPSLGWIRRALHVTEDEI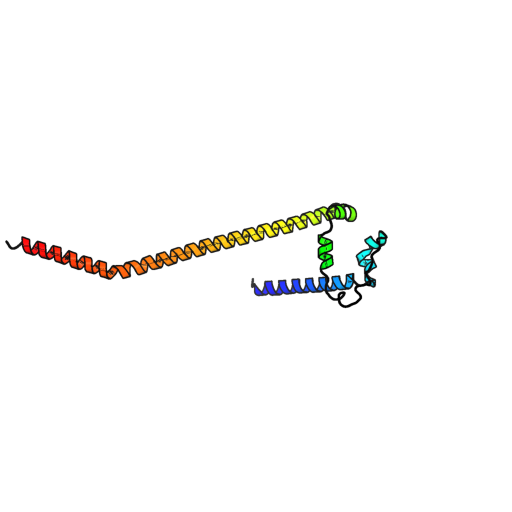LDTCGLDVLIFIRLFKFGVVSFLTHSALLTSIWNFSCMVKHSQWGRLVMDSHRDVLIPWMLSPYRTLGRALTGNIVGDVESMFFNS

Secondary structure (DSSP, 8-state):
--HHHHHHHHHHHHHHHHHHHHHHHHHHH-TTTHHHHTHHHHHTT------GGG-SSTTTS--THHHHHHHS--HHHHHHHH-HHHHHHHHHHHHHHHHHHHHHHHHHHHHHHHHHHHHHHHHHHHHHHHHHHHHHHHHHHHHHHHHHHHHHHHHHHHHHHS--

Organism: Sesamum radiatum (NCBI:txid300843)

Foldseek 3Di:
DDPVVVVVVVVVVVVVVVVVLLVVLLLCLDPVCVCVVCVVCVVVVNDPPSPPPCVDDVSNVSDCVVVVVVVPQDLVNCCVPPNDVVSVVVVVVVVVVVVVVVVVVVVVVVVVVVVVVVVVVVVVVVVVVCCVPVVCVVCVVVVVVVVVVVVVVVVVVVVVVPPD